Protein AF-A0A3L7YUB3-F1 (afdb_monomer)

Sequence (175 aa):
MSSGALTQRAIGSLLILPVAALALFPPVGTLAVTVLLIALAAREAARILTKVLGGASAFWITVILISPLFAAISPALGAILTITTLLLFVGTVIRRAVRASEKRLEPELRLLLGTMAAVIWLSPLTLLPLLASLDPLDRGAPARWIVWLLAIVWTADSAAYLVGRTIGRRKLAPV

Foldseek 3Di:
DDPVVVVVVVVVVVVVVVLLVLCQQPDVSVLVSLLVCQLVLLVVLQVVLCVVLVGEDSVLLSQLLNLLLCVVVPVVSSVVSNVVSVCVLVVVLVVQCVVDDPVRNSNSVSHVVSHVVSNVVSNVSSCSSVQQVVPPPDNGGGSVSSVVVVVCVVVVVVVCVVCCVPPNPDDPDDD

pLDDT: mean 88.09, std 9.71, range [54.41, 98.44]

Radius of gyration: 20.11 Å; Cα contacts (8 Å, |Δi|>4): 171; chains: 1; bounding box: 49×42×54 Å

Secondary structure (DSSP, 8-state):
--HHHHHHHHHHHHTHHHHHHHHTSTTHHHHHHHHHHHHHHHHHHHHHHHHHHS---HHHHHHHHHGGGGGGT-HHHHHHHHHHHHHHHHHHHHHHHHTS-GGGHHHHHHHHHHHHHHHHHHGGGGHHHHHHHT-TT-TTS--HHHHHHHHHHHHHHHHHHHHHHHH--S--S--

Mean predicted aligned error: 6.85 Å

Structure (mmCIF, N/CA/C/O backbone):
data_AF-A0A3L7YUB3-F1
#
_entry.id   AF-A0A3L7YUB3-F1
#
loop_
_atom_site.group_PDB
_atom_site.id
_atom_site.type_symbol
_atom_site.label_atom_id
_atom_site.label_alt_id
_atom_site.label_comp_id
_atom_site.label_asym_id
_atom_site.label_entity_id
_atom_site.label_seq_id
_atom_site.pdbx_PDB_ins_code
_atom_site.Cartn_x
_atom_site.Cartn_y
_atom_site.Cartn_z
_atom_site.occupancy
_atom_site.B_iso_or_equiv
_atom_site.auth_seq_id
_atom_site.auth_comp_id
_atom_site.auth_asym_id
_atom_site.auth_atom_id
_atom_site.pdbx_PDB_model_num
ATOM 1 N N . MET A 1 1 ? -27.180 -6.111 -19.579 1.00 57.34 1 MET A N 1
ATOM 2 C CA . MET A 1 1 ? -26.192 -5.041 -19.291 1.00 57.34 1 MET A CA 1
ATOM 3 C C . MET A 1 1 ? -26.305 -4.001 -20.393 1.00 57.34 1 MET A C 1
ATOM 5 O O . MET A 1 1 ? -26.342 -4.405 -21.545 1.00 57.34 1 MET A O 1
ATOM 9 N N . SER A 1 2 ? -26.420 -2.708 -20.076 1.00 71.62 2 SER A N 1
ATOM 10 C CA . SER A 1 2 ? -26.487 -1.656 -21.102 1.00 71.62 2 SER A CA 1
ATOM 11 C C . SER A 1 2 ? -25.134 -1.492 -21.810 1.00 71.62 2 SER A C 1
ATOM 13 O O . SER A 1 2 ? -24.081 -1.709 -21.203 1.00 71.62 2 SER A O 1
ATOM 15 N N . SER A 1 3 ? -25.148 -1.094 -23.084 1.00 74.38 3 SER A N 1
ATOM 16 C CA . SER A 1 3 ? -23.938 -0.816 -23.880 1.00 74.38 3 SER A CA 1
ATOM 17 C C . SER A 1 3 ? -23.001 0.196 -23.200 1.00 74.38 3 SER A C 1
ATOM 19 O O . SER A 1 3 ? -21.778 0.046 -23.242 1.00 74.38 3 SER A O 1
ATOM 21 N N . GLY A 1 4 ? -23.564 1.171 -22.479 1.00 80.38 4 GLY A N 1
ATOM 22 C CA . GLY A 1 4 ? -22.808 2.148 -21.689 1.00 80.38 4 GLY A CA 1
ATOM 23 C C . GLY A 1 4 ? -21.985 1.527 -20.552 1.00 80.38 4 GLY A C 1
ATOM 24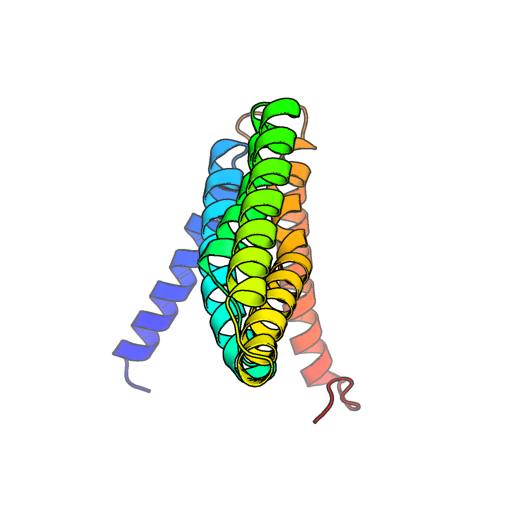 O O . GLY A 1 4 ? -20.831 1.901 -20.360 1.00 80.38 4 GLY A O 1
ATOM 25 N N . ALA A 1 5 ? -22.520 0.524 -19.847 1.00 81.50 5 ALA A N 1
ATOM 26 C CA . ALA A 1 5 ? -21.808 -0.138 -18.749 1.00 81.50 5 ALA A CA 1
ATOM 27 C C . ALA A 1 5 ? -20.637 -1.007 -19.242 1.00 81.50 5 ALA A C 1
ATOM 29 O O . ALA A 1 5 ? -19.603 -1.092 -18.579 1.00 81.50 5 ALA A O 1
ATOM 30 N N . LEU A 1 6 ? -20.778 -1.644 -20.411 1.00 83.25 6 LEU A N 1
ATOM 31 C CA . LEU A 1 6 ? -19.683 -2.379 -21.056 1.00 83.25 6 LEU A CA 1
ATOM 32 C C . LEU A 1 6 ? -18.564 -1.431 -21.493 1.00 83.25 6 LEU A C 1
ATOM 34 O O . LEU A 1 6 ? -17.397 -1.691 -21.214 1.00 83.25 6 LEU A O 1
ATOM 38 N N . THR A 1 7 ? -18.933 -0.303 -22.098 1.00 85.31 7 THR A N 1
ATOM 39 C CA . THR A 1 7 ? -17.981 0.715 -22.557 1.00 85.31 7 THR A CA 1
ATOM 40 C C . THR A 1 7 ? -17.178 1.293 -21.388 1.00 85.31 7 THR A C 1
ATOM 42 O O . THR A 1 7 ? -15.954 1.353 -21.454 1.00 85.31 7 THR A O 1
ATOM 45 N N . GLN A 1 8 ? -17.829 1.624 -20.268 1.00 86.19 8 GLN A N 1
ATOM 46 C CA . GLN A 1 8 ? -17.143 2.109 -19.062 1.00 86.19 8 GLN A CA 1
ATOM 47 C C . GLN A 1 8 ? -16.174 1.080 -18.465 1.00 86.19 8 GLN A C 1
ATOM 49 O O . GLN A 1 8 ? -15.077 1.444 -18.045 1.00 86.19 8 GLN A O 1
ATOM 54 N N . ARG A 1 9 ? -16.546 -0.207 -18.447 1.00 84.56 9 ARG A N 1
ATOM 55 C CA . ARG A 1 9 ? -15.659 -1.285 -17.976 1.00 84.56 9 ARG A CA 1
ATOM 56 C C . ARG A 1 9 ? -14.449 -1.462 -18.888 1.00 84.56 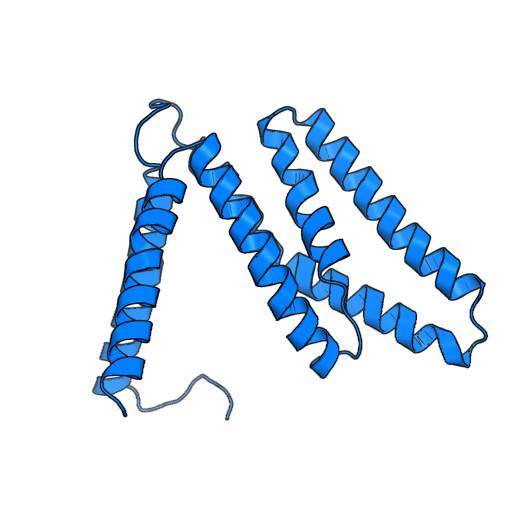9 ARG A C 1
ATOM 58 O O . ARG A 1 9 ? -13.338 -1.594 -18.385 1.00 84.56 9 ARG A O 1
ATOM 65 N N . ALA A 1 10 ? -14.657 -1.419 -20.204 1.00 86.81 10 ALA A N 1
ATOM 66 C CA . ALA A 1 10 ? -13.581 -1.515 -21.185 1.00 86.81 10 ALA A CA 1
ATOM 67 C C . ALA A 1 10 ? -12.598 -0.342 -21.048 1.00 86.81 10 ALA A C 1
ATOM 69 O O . ALA A 1 10 ? -11.396 -0.562 -20.914 1.00 86.81 10 ALA A O 1
ATOM 70 N N . ILE A 1 11 ? -13.103 0.893 -20.966 1.00 85.75 11 ILE A N 1
ATOM 71 C CA . ILE A 1 11 ? -12.275 2.086 -20.732 1.00 85.75 11 ILE A CA 1
ATOM 72 C C . ILE A 1 11 ? -11.501 1.953 -19.415 1.00 85.75 11 ILE A C 1
ATOM 74 O O . ILE A 1 11 ? -10.290 2.153 -19.393 1.00 85.75 11 ILE A O 1
ATOM 78 N N . GLY A 1 12 ? -12.171 1.545 -18.332 1.00 82.19 12 GLY A N 1
ATOM 79 C CA . GLY A 1 12 ? -11.525 1.316 -17.038 1.00 82.19 12 GLY A CA 1
ATOM 80 C C . GLY A 1 12 ? -10.397 0.283 -17.105 1.00 82.19 12 GLY A C 1
ATOM 81 O O . GLY A 1 12 ? -9.335 0.503 -16.530 1.00 82.19 12 GLY A O 1
ATOM 82 N N . SER A 1 13 ? -10.587 -0.808 -17.854 1.00 82.75 13 SER A N 1
ATOM 83 C CA . SER A 1 13 ? -9.543 -1.822 -18.050 1.00 82.75 13 SER A CA 1
ATOM 84 C C . SER A 1 13 ? -8.360 -1.313 -18.876 1.00 82.75 13 SER A C 1
ATOM 86 O O . SER A 1 13 ? -7.217 -1.645 -18.573 1.00 82.75 13 SER A O 1
ATOM 88 N N . LEU A 1 14 ? -8.604 -0.446 -19.863 1.00 86.25 14 LEU A N 1
ATOM 89 C CA . LEU A 1 14 ? -7.546 0.145 -20.683 1.00 86.25 14 LEU A CA 1
ATOM 90 C C . LEU A 1 14 ? -6.672 1.119 -19.887 1.00 86.25 14 LEU A C 1
ATOM 92 O O . LEU A 1 14 ? -5.473 1.194 -20.139 1.00 86.25 14 LEU A O 1
ATOM 96 N N . LEU A 1 15 ? -7.235 1.811 -18.890 1.00 83.62 15 LEU A N 1
ATOM 97 C CA . LEU A 1 15 ? -6.488 2.723 -18.013 1.00 83.62 15 LEU A CA 1
ATOM 98 C C . LEU A 1 15 ? -5.458 2.014 -17.119 1.00 83.62 15 LEU A C 1
ATOM 100 O O . LEU A 1 15 ? -4.551 2.667 -16.608 1.00 83.62 15 LEU A O 1
ATOM 104 N N . ILE A 1 16 ? -5.540 0.690 -16.964 1.00 84.38 16 ILE A N 1
ATOM 105 C CA . ILE A 1 16 ? -4.531 -0.087 -16.232 1.00 84.38 16 ILE A CA 1
ATOM 106 C C . ILE A 1 16 ? -3.199 -0.095 -16.994 1.00 84.38 16 ILE A C 1
ATOM 108 O O . ILE A 1 16 ? -2.143 -0.032 -16.370 1.00 84.38 16 ILE A O 1
ATOM 112 N N . LEU A 1 17 ? -3.232 -0.112 -18.330 1.00 82.94 17 LEU A N 1
ATOM 113 C CA . LEU A 1 17 ? -2.035 -0.176 -19.173 1.00 82.94 17 LEU A CA 1
ATOM 114 C C . LEU A 1 17 ? -1.083 1.019 -18.991 1.00 82.94 17 LEU A C 1
ATOM 116 O O . LEU A 1 17 ? 0.096 0.772 -18.748 1.00 82.94 17 LEU A O 1
ATOM 120 N N . PRO A 1 18 ? -1.523 2.294 -19.051 1.00 84.12 18 PRO A N 1
ATOM 121 C CA . PRO A 1 18 ? -0.622 3.422 -18.822 1.00 84.12 18 PRO A CA 1
ATOM 122 C C . PRO A 1 18 ? -0.099 3.476 -17.381 1.00 84.12 18 PRO A C 1
ATOM 124 O O . PRO A 1 18 ? 1.049 3.861 -17.174 1.00 84.12 18 PRO A O 1
ATOM 127 N N . VAL A 1 19 ? -0.889 3.054 -16.386 1.00 84.69 19 VAL A N 1
ATOM 128 C CA . VAL A 1 19 ? -0.430 2.975 -14.986 1.00 84.69 19 VAL A CA 1
ATOM 129 C C . VAL A 1 19 ? 0.644 1.900 -14.832 1.00 84.69 19 VAL A C 1
ATOM 131 O O . VAL A 1 19 ? 1.683 2.156 -14.226 1.00 84.69 19 VAL A O 1
ATOM 134 N N . ALA A 1 20 ? 0.427 0.721 -15.417 1.00 84.56 20 ALA A N 1
ATOM 135 C CA . ALA A 1 20 ? 1.412 -0.351 -15.439 1.00 84.56 20 ALA A CA 1
ATOM 136 C C . ALA A 1 20 ? 2.684 0.094 -16.168 1.00 84.56 20 ALA A C 1
ATOM 138 O O . ALA A 1 20 ? 3.768 -0.083 -15.628 1.00 84.56 20 ALA A O 1
ATOM 139 N N . ALA A 1 21 ? 2.557 0.743 -17.330 1.00 85.06 21 ALA A N 1
ATOM 140 C CA . ALA A 1 21 ? 3.688 1.278 -18.079 1.00 85.06 21 ALA A CA 1
ATOM 141 C C . ALA A 1 21 ? 4.492 2.282 -17.245 1.00 85.06 21 ALA A C 1
ATOM 143 O O . ALA A 1 21 ? 5.705 2.140 -17.148 1.00 85.06 21 ALA A O 1
ATOM 144 N N . LEU A 1 22 ? 3.834 3.240 -16.580 1.00 85.56 22 LEU A N 1
ATOM 145 C CA . LEU A 1 22 ? 4.504 4.211 -15.712 1.00 85.56 22 LEU A CA 1
ATOM 146 C C . LEU A 1 22 ? 5.258 3.528 -14.562 1.00 85.56 22 LEU A C 1
ATOM 148 O O . LEU A 1 22 ? 6.368 3.938 -14.229 1.00 85.56 22 LEU A O 1
ATOM 152 N N . ALA A 1 23 ? 4.697 2.457 -13.993 1.00 85.06 23 ALA A N 1
ATOM 153 C CA . ALA A 1 23 ? 5.334 1.697 -12.919 1.00 85.06 23 ALA A CA 1
ATOM 154 C C . ALA A 1 23 ? 6.674 1.075 -13.339 1.00 85.06 23 ALA A C 1
ATOM 156 O O . ALA A 1 23 ? 7.526 0.837 -12.482 1.00 85.06 23 ALA A O 1
ATOM 157 N N . LEU A 1 24 ? 6.867 0.832 -14.640 1.00 85.62 24 LEU A N 1
ATOM 158 C CA . LEU A 1 24 ? 8.087 0.244 -15.182 1.00 85.62 24 LEU A CA 1
ATOM 159 C C . LEU A 1 24 ? 9.249 1.231 -15.280 1.00 85.62 24 LEU A C 1
ATOM 161 O O . LEU A 1 24 ? 10.360 0.768 -15.481 1.00 85.62 24 LEU A O 1
ATOM 165 N N . PHE A 1 25 ? 9.042 2.544 -15.150 1.00 85.69 25 PHE A N 1
ATOM 166 C CA . PHE A 1 25 ? 10.111 3.535 -15.332 1.00 85.69 25 PHE A CA 1
ATOM 167 C C . PHE A 1 25 ? 10.643 4.052 -13.983 1.00 85.69 25 PHE A C 1
ATOM 169 O O . PHE A 1 25 ? 10.098 5.018 -13.430 1.00 85.69 25 PHE A O 1
ATOM 176 N N . PRO A 1 26 ? 11.702 3.442 -13.420 1.00 83.19 26 PRO A N 1
ATOM 177 C CA . PRO A 1 26 ? 12.294 3.897 -12.172 1.00 83.19 26 PRO A CA 1
ATOM 178 C C . PRO A 1 26 ? 13.133 5.178 -12.341 1.00 83.19 26 PRO A C 1
ATOM 180 O O . PRO A 1 26 ? 13.619 5.480 -13.430 1.00 83.19 26 PRO A O 1
ATOM 183 N N . PRO A 1 27 ? 13.370 5.923 -11.245 1.00 82.56 27 PRO A N 1
ATOM 184 C CA . PRO A 1 27 ? 12.711 5.772 -9.945 1.00 82.56 27 PRO A CA 1
ATOM 185 C C . PRO A 1 27 ? 11.346 6.480 -9.906 1.00 82.56 27 PRO A C 1
ATOM 187 O O . PRO A 1 27 ? 10.472 6.097 -9.134 1.00 82.56 27 PRO A O 1
ATOM 190 N N . VAL A 1 28 ? 11.150 7.505 -10.742 1.00 85.56 28 VAL A N 1
ATOM 191 C CA . VAL A 1 28 ? 10.031 8.454 -10.631 1.00 85.56 28 VAL A CA 1
ATOM 192 C C . VAL A 1 28 ? 8.687 7.796 -10.931 1.00 85.56 28 VAL A C 1
ATOM 194 O O . VAL A 1 28 ? 7.751 7.948 -10.147 1.00 85.56 28 VAL A O 1
ATOM 197 N N . GLY A 1 29 ? 8.588 7.045 -12.030 1.00 87.69 29 GLY A N 1
ATOM 198 C CA . GLY A 1 29 ? 7.349 6.382 -12.427 1.00 87.69 29 GLY A CA 1
ATOM 199 C C . GLY A 1 29 ? 6.928 5.314 -11.419 1.00 87.69 29 GLY A C 1
ATOM 200 O O . GLY A 1 29 ? 5.793 5.323 -10.939 1.00 87.69 29 GLY A O 1
ATOM 201 N N . THR A 1 30 ? 7.868 4.464 -10.996 1.00 89.31 30 THR A N 1
ATOM 202 C CA . THR A 1 30 ? 7.610 3.445 -9.970 1.00 89.31 30 THR A CA 1
ATOM 203 C C . THR A 1 30 ? 7.199 4.057 -8.630 1.00 89.31 30 THR A C 1
ATOM 205 O O . THR A 1 30 ? 6.238 3.587 -8.021 1.00 89.31 30 THR A O 1
ATOM 208 N N . LEU A 1 31 ? 7.873 5.116 -8.165 1.00 90.94 31 LEU A N 1
ATOM 209 C CA . LEU A 1 31 ? 7.515 5.799 -6.917 1.00 90.94 31 LEU A CA 1
ATOM 210 C C . LEU A 1 31 ? 6.125 6.434 -6.999 1.00 90.94 31 LEU A C 1
ATOM 212 O O . LEU A 1 31 ? 5.316 6.237 -6.093 1.00 90.94 31 LEU A O 1
ATOM 216 N N . ALA A 1 32 ? 5.822 7.144 -8.089 1.00 91.94 32 ALA A N 1
ATOM 217 C CA . ALA A 1 32 ? 4.524 7.784 -8.287 1.00 91.94 32 ALA A CA 1
ATOM 218 C C . ALA A 1 32 ? 3.380 6.759 -8.275 1.00 91.94 32 ALA A C 1
ATOM 220 O O . ALA A 1 32 ? 2.383 6.946 -7.573 1.00 91.94 32 ALA A O 1
ATOM 221 N N . VAL A 1 33 ? 3.545 5.640 -8.990 1.00 92.75 33 VAL A N 1
ATOM 222 C CA . VAL A 1 33 ? 2.552 4.559 -8.995 1.00 92.75 33 VAL A CA 1
ATOM 223 C C . VAL A 1 33 ? 2.452 3.894 -7.625 1.00 92.75 33 VAL A C 1
ATOM 225 O O . VAL A 1 33 ? 1.344 3.648 -7.159 1.00 92.75 33 VAL A O 1
ATOM 228 N N . THR A 1 34 ? 3.570 3.659 -6.935 1.00 94.12 34 THR A N 1
ATOM 229 C CA . THR A 1 34 ? 3.563 3.063 -5.589 1.00 94.12 34 THR A CA 1
ATOM 230 C C . THR A 1 34 ? 2.787 3.934 -4.600 1.00 94.12 34 THR A C 1
ATOM 232 O O . THR A 1 34 ? 1.925 3.429 -3.884 1.00 94.12 34 THR A O 1
ATOM 235 N N . VAL A 1 35 ? 3.022 5.250 -4.599 1.00 95.88 35 VAL A N 1
ATOM 236 C CA . VAL A 1 35 ? 2.285 6.212 -3.763 1.00 95.88 35 VAL A CA 1
ATOM 237 C C . VAL A 1 35 ? 0.790 6.195 -4.085 1.00 95.88 35 VAL A C 1
ATOM 239 O O . VAL A 1 35 ? -0.035 6.144 -3.171 1.00 95.88 35 VAL A O 1
ATOM 242 N N . LEU A 1 36 ? 0.431 6.189 -5.372 1.00 95.38 36 LEU A N 1
ATOM 243 C CA . LEU A 1 36 ? -0.963 6.116 -5.807 1.00 95.38 36 LEU A CA 1
ATOM 244 C C . LEU A 1 36 ? -1.636 4.816 -5.340 1.00 95.38 36 LEU A C 1
ATOM 246 O O . LEU A 1 36 ? -2.734 4.860 -4.782 1.00 95.38 36 LEU A O 1
ATOM 250 N N . LEU A 1 37 ? -0.977 3.669 -5.528 1.00 95.31 37 LEU A N 1
ATOM 251 C CA . LEU A 1 37 ? -1.479 2.365 -5.095 1.00 95.31 37 LEU A CA 1
ATOM 252 C C . LEU A 1 37 ? -1.653 2.312 -3.578 1.00 95.31 37 LEU A C 1
ATOM 254 O O . LEU A 1 37 ? -2.697 1.861 -3.119 1.00 95.31 37 LEU A O 1
ATOM 258 N N . ILE A 1 38 ? -0.688 2.822 -2.808 1.00 97.69 38 ILE A N 1
ATOM 259 C CA . ILE A 1 38 ? -0.788 2.906 -1.347 1.00 97.69 38 ILE A CA 1
ATOM 260 C C . ILE A 1 38 ? -1.995 3.753 -0.943 1.00 97.69 38 ILE A C 1
ATOM 262 O O . ILE A 1 38 ? -2.787 3.305 -0.121 1.00 97.69 38 ILE A O 1
ATOM 266 N N . ALA A 1 39 ? -2.183 4.937 -1.528 1.00 97.50 39 ALA A N 1
ATOM 267 C CA . ALA A 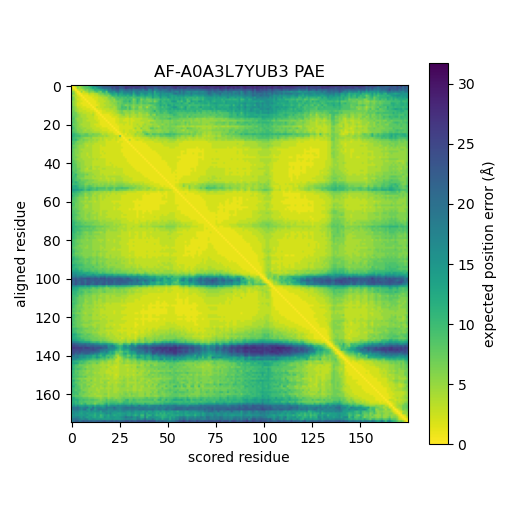1 39 ? -3.297 5.815 -1.172 1.00 97.50 39 ALA A CA 1
ATOM 268 C C . ALA A 1 39 ? -4.667 5.179 -1.481 1.00 97.50 39 ALA A C 1
ATOM 270 O O . ALA A 1 39 ? -5.592 5.234 -0.663 1.00 97.50 39 ALA A O 1
ATOM 271 N N . LEU A 1 40 ? -4.802 4.537 -2.647 1.00 97.31 40 LEU A N 1
ATOM 272 C CA . LEU A 1 40 ? -6.034 3.848 -3.041 1.00 97.31 40 LEU A CA 1
ATOM 273 C C . LEU A 1 40 ? -6.289 2.603 -2.178 1.00 97.31 40 LEU A C 1
ATOM 275 O O . LEU A 1 40 ? -7.397 2.430 -1.665 1.00 97.31 40 LEU A O 1
ATOM 279 N N . ALA A 1 41 ? -5.266 1.773 -1.965 1.00 97.69 41 ALA A N 1
ATOM 280 C CA . ALA A 1 41 ? -5.360 0.563 -1.156 1.00 97.69 41 ALA A CA 1
ATOM 281 C C . ALA A 1 41 ? -5.633 0.888 0.317 1.00 97.69 41 ALA A C 1
ATOM 283 O O . ALA A 1 41 ? -6.480 0.248 0.931 1.00 97.69 41 ALA A O 1
ATOM 284 N N . ALA A 1 42 ? -5.002 1.926 0.871 1.00 98.25 42 ALA A N 1
ATOM 285 C CA . ALA A 1 42 ? -5.244 2.394 2.231 1.00 98.25 42 ALA A CA 1
ATOM 286 C C . ALA A 1 42 ? -6.698 2.832 2.435 1.00 98.25 42 ALA A C 1
ATOM 288 O O . ALA A 1 42 ? -7.294 2.535 3.472 1.00 98.25 42 ALA A O 1
ATOM 289 N N . ARG A 1 43 ? -7.296 3.505 1.442 1.00 98.00 43 ARG A N 1
ATOM 290 C CA . ARG A 1 43 ? -8.705 3.912 1.495 1.00 98.00 43 ARG A CA 1
ATOM 291 C C . ARG A 1 43 ? -9.640 2.708 1.566 1.00 98.00 43 ARG A C 1
ATOM 293 O O . ARG A 1 43 ? -10.550 2.699 2.395 1.00 98.00 43 ARG A O 1
ATOM 300 N N . GLU A 1 44 ? -9.436 1.708 0.713 1.00 98.00 44 GLU A N 1
ATOM 301 C CA . GLU A 1 44 ? -10.291 0.516 0.710 1.00 98.00 44 GLU A CA 1
ATOM 302 C C . GLU A 1 44 ? -10.019 -0.389 1.922 1.00 98.00 44 GLU A C 1
ATOM 304 O O . GLU A 1 44 ? -10.965 -0.834 2.572 1.00 98.00 44 GLU A O 1
ATOM 309 N N . ALA A 1 45 ? -8.757 -0.577 2.315 1.00 97.31 45 ALA A N 1
ATOM 310 C CA . ALA A 1 45 ? -8.387 -1.332 3.510 1.00 97.31 45 ALA A CA 1
ATOM 311 C C . ALA A 1 45 ? -8.987 -0.711 4.777 1.00 97.31 45 ALA A C 1
ATOM 313 O O . ALA A 1 45 ? -9.562 -1.427 5.594 1.00 97.31 45 ALA A O 1
ATOM 314 N N . ALA A 1 46 ? -8.950 0.619 4.917 1.00 97.31 46 ALA A N 1
ATOM 315 C CA . ALA A 1 46 ? -9.577 1.295 6.047 1.00 97.31 46 ALA A CA 1
ATOM 316 C C . ALA A 1 46 ? -11.092 1.058 6.093 1.00 97.31 46 ALA A C 1
ATOM 318 O O . ALA A 1 46 ? -11.642 0.827 7.168 1.00 97.31 46 ALA A O 1
ATOM 319 N N . ARG A 1 47 ? -11.780 1.066 4.943 1.00 97.50 47 ARG A N 1
ATOM 320 C CA . ARG A 1 47 ? -13.220 0.763 4.872 1.00 97.50 47 ARG A CA 1
ATOM 321 C C . ARG A 1 47 ? -13.520 -0.676 5.277 1.00 97.50 47 ARG A C 1
ATOM 323 O O . ARG A 1 47 ? -14.464 -0.900 6.030 1.00 97.50 47 ARG A O 1
ATOM 330 N N . ILE A 1 48 ? -12.735 -1.637 4.791 1.00 96.56 48 ILE A N 1
ATOM 331 C CA . ILE A 1 48 ? -12.897 -3.060 5.115 1.00 96.56 48 ILE A CA 1
ATOM 332 C C . ILE A 1 48 ? -12.640 -3.289 6.606 1.00 96.56 48 ILE A C 1
ATOM 334 O O . ILE A 1 48 ? -13.496 -3.822 7.306 1.00 96.56 48 ILE A O 1
ATOM 338 N N . LEU A 1 49 ? -11.503 -2.827 7.123 1.00 96.12 49 LEU A N 1
ATOM 339 C CA . LEU A 1 49 ? -11.131 -3.047 8.519 1.00 96.12 49 LEU A CA 1
ATOM 340 C C . LEU A 1 49 ? -11.984 -2.242 9.495 1.00 96.12 49 LEU A C 1
ATOM 342 O O . LEU A 1 49 ? -12.218 -2.704 10.603 1.00 96.12 49 LEU A O 1
ATOM 346 N N . THR A 1 50 ? -12.538 -1.097 9.096 1.00 95.56 50 THR A N 1
ATOM 347 C CA . THR A 1 50 ? -13.551 -0.421 9.921 1.00 95.56 50 THR A CA 1
ATOM 348 C C . THR A 1 50 ? -14.811 -1.276 10.058 1.00 95.56 50 THR A C 1
ATOM 350 O O . THR A 1 50 ? -15.380 -1.332 11.141 1.00 95.56 50 THR A O 1
ATOM 353 N N . LYS A 1 51 ? -15.226 -1.994 9.005 1.00 94.94 51 LYS A N 1
ATOM 354 C CA . LYS A 1 51 ? -16.370 -2.918 9.080 1.00 94.94 51 LYS A CA 1
ATOM 355 C C . LYS A 1 51 ? -16.072 -4.171 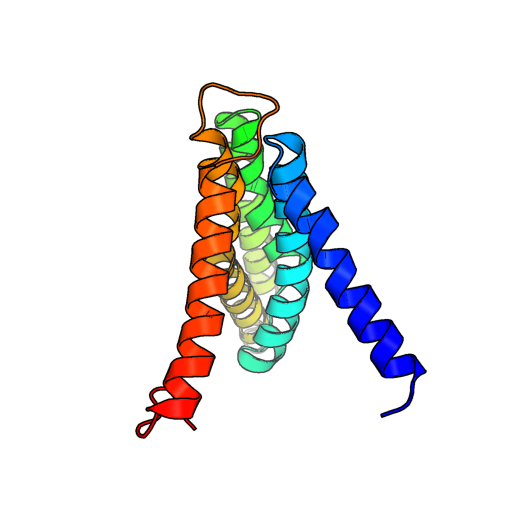9.908 1.00 94.94 51 LYS A C 1
ATOM 357 O O . LYS A 1 51 ? -16.960 -4.643 10.603 1.00 94.94 51 LYS A O 1
ATOM 362 N N . VAL A 1 52 ? -14.853 -4.707 9.820 1.00 92.81 52 VAL A N 1
ATOM 363 C CA . VAL A 1 52 ? -14.471 -5.971 10.480 1.00 92.81 52 VAL A CA 1
ATOM 364 C C . VAL A 1 52 ? -14.013 -5.761 11.925 1.00 92.81 52 VAL A C 1
ATOM 366 O O . VAL A 1 52 ? -14.442 -6.478 12.820 1.00 92.81 52 VAL A O 1
ATOM 369 N N . LEU A 1 53 ? -13.141 -4.779 12.159 1.00 90.75 53 LEU A N 1
ATOM 370 C CA . LEU A 1 53 ? -12.480 -4.522 13.444 1.00 90.75 53 LEU A CA 1
ATOM 371 C C . LEU A 1 53 ? -13.043 -3.299 14.175 1.00 90.75 53 LEU A C 1
ATOM 373 O O . LEU A 1 53 ? -12.672 -3.038 15.314 1.00 90.75 53 LEU A O 1
ATOM 377 N N . GLY A 1 54 ? -13.930 -2.527 13.544 1.00 90.81 54 GLY A N 1
ATOM 378 C CA . GLY A 1 54 ? -14.567 -1.364 14.163 1.00 90.81 54 GLY A CA 1
ATOM 379 C C . GLY A 1 54 ? -13.739 -0.075 14.136 1.00 90.81 54 GLY A C 1
ATOM 380 O O . GLY A 1 54 ? -14.172 0.909 14.730 1.00 90.81 54 GLY A O 1
ATOM 381 N N . GLY A 1 55 ? -12.585 -0.040 13.456 1.00 92.94 55 GLY A N 1
ATOM 382 C CA . GLY A 1 55 ? -11.855 1.208 13.211 1.00 92.94 55 GLY A CA 1
ATOM 383 C C . GLY A 1 55 ? -10.535 1.045 12.453 1.00 92.94 55 GLY A C 1
ATOM 384 O O . GLY A 1 55 ? -9.734 0.180 12.774 1.00 92.94 55 GLY A O 1
ATOM 385 N N . ALA A 1 56 ? -10.285 1.901 11.461 1.00 96.38 56 ALA A N 1
ATOM 386 C CA . ALA A 1 56 ? -8.991 2.046 10.789 1.00 96.38 56 ALA A CA 1
ATOM 387 C C . ALA A 1 56 ? -8.889 3.432 10.127 1.00 96.38 56 ALA A C 1
ATOM 389 O O . ALA A 1 56 ? -9.889 3.969 9.649 1.00 96.38 56 ALA A O 1
ATOM 390 N N . SER A 1 57 ? -7.689 4.018 10.067 1.00 97.44 57 SER A N 1
ATOM 391 C CA . SER A 1 57 ? -7.477 5.340 9.458 1.00 97.44 57 SER A CA 1
ATOM 392 C C . SER A 1 57 ? -6.725 5.246 8.134 1.00 97.44 57 SER A C 1
ATOM 394 O O . SER A 1 57 ? -5.522 4.996 8.118 1.00 97.44 57 SER A O 1
ATOM 396 N N . ALA A 1 58 ? -7.412 5.536 7.023 1.00 97.75 58 ALA A N 1
ATOM 397 C CA . ALA A 1 58 ? -6.795 5.602 5.693 1.00 97.75 58 ALA A CA 1
ATOM 398 C C . ALA A 1 58 ? -5.625 6.597 5.645 1.00 97.75 58 ALA A C 1
ATOM 400 O O . ALA A 1 58 ? -4.605 6.320 5.018 1.00 97.75 58 ALA A O 1
ATOM 401 N N . PHE A 1 59 ? -5.754 7.731 6.343 1.00 97.88 59 PHE A N 1
ATOM 402 C CA . PHE A 1 59 ? -4.698 8.736 6.441 1.00 97.88 59 PHE A CA 1
ATOM 403 C C . PHE A 1 59 ? -3.438 8.162 7.096 1.00 97.88 59 PHE A C 1
ATOM 405 O O . PHE A 1 59 ? -2.363 8.223 6.506 1.00 97.88 59 PHE A O 1
ATOM 412 N N . TRP A 1 60 ? -3.573 7.552 8.279 1.00 98.06 60 TRP A N 1
ATOM 413 C CA . TRP A 1 60 ? -2.421 6.999 8.994 1.00 98.06 60 TRP A CA 1
ATOM 414 C C . TRP A 1 60 ? -1.790 5.834 8.240 1.00 98.06 60 TRP A C 1
ATOM 416 O O . TRP A 1 60 ? -0.572 5.800 8.123 1.00 98.06 60 TRP A O 1
ATOM 426 N N . ILE A 1 61 ? -2.597 4.942 7.652 1.00 98.44 61 ILE A N 1
ATOM 427 C CA . ILE A 1 61 ? -2.089 3.862 6.792 1.00 98.44 61 ILE A CA 1
ATOM 428 C C . ILE A 1 61 ? -1.247 4.448 5.650 1.00 98.44 61 ILE A C 1
ATOM 430 O O . ILE A 1 61 ? -0.127 4.003 5.417 1.00 98.44 61 ILE A O 1
ATOM 434 N N . THR A 1 62 ? -1.765 5.476 4.972 1.00 98.44 62 THR A N 1
ATOM 435 C CA . THR A 1 62 ? -1.093 6.111 3.831 1.00 98.44 62 THR A CA 1
ATOM 436 C C . THR A 1 62 ? 0.240 6.732 4.239 1.00 98.44 62 THR A C 1
ATOM 438 O O . THR A 1 62 ? 1.265 6.426 3.637 1.00 98.44 62 THR A O 1
ATOM 441 N N . VAL A 1 63 ? 0.255 7.586 5.268 1.00 97.94 63 VAL A N 1
ATOM 442 C CA . VAL A 1 63 ? 1.475 8.314 5.656 1.00 97.94 63 VAL A CA 1
ATOM 443 C C . VAL A 1 63 ? 2.536 7.363 6.219 1.00 97.94 63 VAL A C 1
ATOM 445 O O . VAL A 1 63 ? 3.708 7.521 5.887 1.00 97.94 63 VAL A O 1
ATOM 448 N N . ILE A 1 64 ? 2.140 6.336 6.984 1.00 98.31 64 ILE A N 1
ATOM 449 C CA . ILE A 1 64 ? 3.068 5.319 7.511 1.00 98.31 64 ILE A CA 1
ATOM 450 C C . ILE A 1 64 ? 3.709 4.499 6.383 1.00 98.31 64 ILE A C 1
ATOM 452 O O . ILE A 1 64 ? 4.886 4.164 6.465 1.00 98.31 64 ILE A O 1
ATOM 456 N N . LEU A 1 65 ? 2.964 4.174 5.323 1.00 98.00 65 LEU A N 1
ATOM 457 C CA . LEU A 1 65 ? 3.495 3.399 4.195 1.00 98.00 65 LEU A CA 1
ATOM 458 C C . LEU A 1 65 ? 4.307 4.244 3.209 1.00 98.00 65 LEU A C 1
ATOM 460 O O . LEU A 1 65 ? 5.216 3.723 2.567 1.00 98.00 65 LEU A O 1
ATOM 464 N N . ILE A 1 66 ? 4.011 5.539 3.088 1.0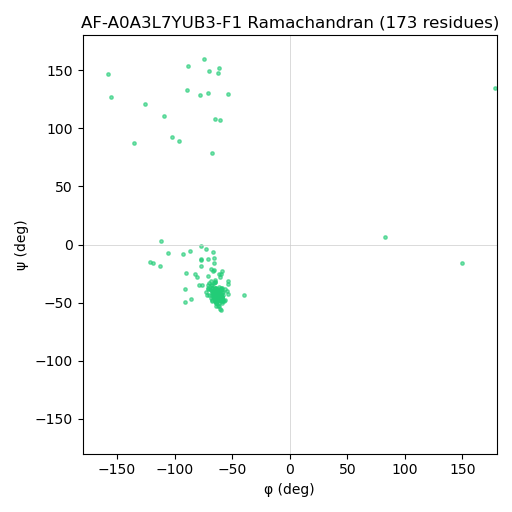0 97.06 66 ILE A N 1
ATOM 465 C CA . ILE A 1 66 ? 4.770 6.454 2.227 1.00 97.06 66 ILE A CA 1
ATOM 466 C C . ILE A 1 66 ? 6.081 6.892 2.890 1.00 97.06 66 ILE A C 1
ATOM 468 O O . ILE A 1 66 ? 7.079 7.063 2.194 1.00 97.06 66 ILE A O 1
ATOM 472 N N . SER A 1 67 ? 6.119 7.061 4.216 1.00 96.75 67 SER A N 1
ATOM 473 C CA . SER A 1 67 ? 7.315 7.544 4.914 1.00 96.75 67 SER A CA 1
ATOM 474 C C . SER A 1 67 ? 8.605 6.751 4.627 1.00 96.75 67 SER A C 1
ATOM 476 O O . SER A 1 67 ? 9.621 7.404 4.377 1.00 96.75 67 SER A O 1
ATOM 478 N N . PRO A 1 68 ? 8.626 5.398 4.570 1.00 95.31 68 PRO A N 1
ATOM 479 C CA . PRO A 1 68 ? 9.848 4.669 4.233 1.00 95.31 68 PRO A CA 1
ATOM 480 C C . PRO A 1 68 ? 10.287 4.863 2.776 1.00 95.31 68 PRO A C 1
ATOM 482 O O . PRO A 1 68 ? 11.467 4.696 2.481 1.00 95.31 68 PRO A O 1
ATOM 485 N N . LEU A 1 69 ? 9.395 5.269 1.862 1.00 94.12 69 LEU A N 1
ATOM 486 C CA . LEU A 1 69 ? 9.745 5.474 0.450 1.00 94.12 69 LEU A CA 1
ATOM 487 C C . LEU A 1 69 ? 10.738 6.628 0.254 1.00 94.12 69 LEU A C 1
ATOM 489 O O . LEU A 1 69 ? 11.487 6.641 -0.722 1.00 94.12 69 LEU A O 1
ATOM 493 N N . PHE A 1 70 ? 10.815 7.560 1.208 1.00 92.38 70 PHE A N 1
ATOM 494 C CA . PHE A 1 70 ? 11.820 8.625 1.208 1.00 92.38 70 PHE A CA 1
ATOM 495 C C . PHE A 1 70 ? 13.256 8.106 1.390 1.00 92.38 70 PHE A C 1
ATOM 497 O O . PHE A 1 70 ? 14.201 8.845 1.112 1.00 92.38 70 PHE A O 1
ATOM 504 N N . ALA A 1 71 ? 13.441 6.833 1.765 1.00 90.12 71 ALA A N 1
ATOM 505 C CA . ALA A 1 71 ? 14.747 6.174 1.748 1.00 90.12 71 ALA A CA 1
ATOM 506 C C . ALA A 1 71 ? 15.374 6.138 0.342 1.00 90.12 71 ALA A C 1
ATOM 508 O O . ALA A 1 71 ? 16.597 6.127 0.230 1.00 90.12 71 ALA A O 1
ATOM 509 N N . ALA A 1 72 ? 14.556 6.195 -0.718 1.00 84.81 72 ALA A N 1
ATOM 510 C CA . ALA A 1 72 ? 15.025 6.303 -2.100 1.00 84.81 72 ALA A CA 1
ATOM 511 C C . ALA A 1 72 ? 15.725 7.644 -2.402 1.00 84.81 72 ALA A C 1
ATOM 513 O O . ALA A 1 72 ? 16.506 7.727 -3.346 1.00 84.81 72 ALA A O 1
ATOM 514 N N . ILE A 1 73 ? 15.446 8.689 -1.614 1.00 86.94 73 ILE A N 1
ATOM 515 C CA . ILE A 1 73 ? 16.135 9.986 -1.685 1.00 86.94 73 ILE A CA 1
ATOM 516 C C . ILE A 1 73 ? 17.329 9.980 -0.729 1.00 86.94 73 ILE A C 1
ATOM 518 O O . ILE A 1 73 ? 18.439 10.348 -1.102 1.00 86.94 73 ILE A O 1
ATOM 522 N N . SER A 1 74 ? 17.094 9.576 0.520 1.00 90.38 74 SER A N 1
ATOM 523 C CA . SER A 1 74 ? 18.124 9.451 1.547 1.00 90.38 74 SER A CA 1
ATOM 524 C C . SER A 1 74 ? 17.683 8.436 2.604 1.00 90.38 74 SER A C 1
ATOM 526 O O . SER A 1 74 ? 16.614 8.621 3.197 1.00 90.38 74 SER A O 1
ATOM 528 N N . PRO A 1 75 ? 18.496 7.408 2.917 1.00 92.00 75 PRO A N 1
ATOM 529 C CA . PRO A 1 75 ? 18.173 6.436 3.961 1.00 92.00 75 PRO A CA 1
ATOM 530 C C . PRO A 1 75 ? 17.870 7.090 5.314 1.00 92.00 75 PRO A C 1
ATOM 532 O O . PRO A 1 75 ? 16.916 6.707 5.991 1.00 92.00 75 PRO A O 1
ATOM 535 N N . ALA A 1 76 ? 18.632 8.128 5.678 1.00 95.56 76 ALA A N 1
ATOM 536 C CA . ALA A 1 76 ? 18.414 8.880 6.910 1.00 95.56 76 ALA A CA 1
ATOM 537 C C . ALA A 1 76 ? 17.058 9.601 6.902 1.00 95.56 76 ALA A C 1
ATOM 539 O O . ALA A 1 76 ? 16.334 9.555 7.894 1.00 95.56 76 ALA A O 1
ATOM 540 N N . LEU A 1 77 ? 16.676 10.213 5.774 1.00 95.12 77 LEU A N 1
ATOM 541 C CA . LEU A 1 77 ? 15.381 10.883 5.636 1.00 95.12 77 LEU A CA 1
ATOM 542 C C . LEU A 1 77 ? 14.218 9.892 5.768 1.00 95.12 77 LEU A C 1
ATOM 544 O O . LEU A 1 77 ? 13.281 10.151 6.522 1.00 95.12 77 LEU A O 1
ATOM 548 N N . GLY A 1 78 ? 14.295 8.745 5.086 1.00 94.44 78 GLY A N 1
ATOM 549 C CA . GLY A 1 78 ? 13.289 7.685 5.195 1.00 94.44 78 GLY A CA 1
ATOM 550 C C . GLY A 1 78 ? 13.127 7.174 6.629 1.00 94.44 78 GLY A C 1
ATOM 551 O O . GLY A 1 78 ? 12.001 7.037 7.114 1.00 94.44 78 GLY A O 1
ATOM 552 N N . ALA A 1 79 ? 14.240 6.961 7.338 1.00 95.56 79 ALA A N 1
ATOM 553 C CA . ALA A 1 79 ? 14.226 6.545 8.738 1.00 95.56 79 ALA A CA 1
ATOM 554 C C . ALA A 1 79 ? 13.594 7.610 9.649 1.00 95.56 79 ALA A C 1
ATOM 556 O O . ALA A 1 79 ? 12.670 7.299 10.402 1.00 95.56 79 ALA A O 1
ATOM 557 N N . ILE A 1 80 ? 14.030 8.871 9.542 1.00 98.19 80 ILE A N 1
ATOM 558 C CA . ILE A 1 80 ? 13.517 9.984 10.355 1.00 98.19 80 ILE A CA 1
ATOM 559 C C . ILE A 1 80 ? 12.012 10.159 10.147 1.00 98.19 80 ILE A C 1
ATOM 561 O O . ILE A 1 80 ? 11.267 10.234 11.126 1.00 98.19 80 ILE A O 1
ATOM 565 N N . LEU A 1 81 ? 11.543 10.193 8.896 1.00 97.75 81 LEU A N 1
ATOM 566 C CA . LEU A 1 81 ? 10.121 10.365 8.594 1.00 97.75 81 LEU A CA 1
ATOM 567 C C . LEU A 1 81 ? 9.287 9.188 9.095 1.00 97.75 81 LEU A C 1
ATOM 569 O 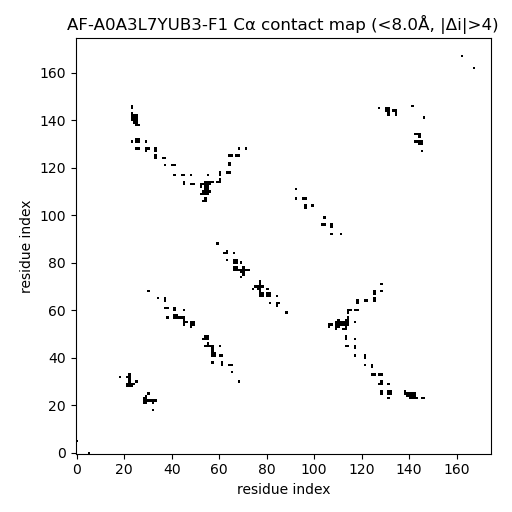O . LEU A 1 81 ? 8.203 9.402 9.634 1.00 97.75 81 LEU A O 1
ATOM 573 N N . THR A 1 82 ? 9.790 7.960 8.966 1.00 96.56 82 THR A N 1
ATOM 574 C CA . THR A 1 82 ? 9.075 6.763 9.429 1.00 96.56 82 THR A CA 1
ATOM 575 C C . THR A 1 82 ? 8.964 6.732 10.945 1.00 96.56 82 THR A C 1
ATOM 577 O O . THR A 1 82 ? 7.862 6.591 11.472 1.00 96.56 82 THR A O 1
ATOM 580 N N . ILE A 1 83 ? 10.072 6.954 11.657 1.00 97.88 83 ILE A N 1
ATOM 581 C CA . ILE A 1 83 ? 10.080 7.018 13.124 1.00 97.88 83 ILE A CA 1
ATOM 582 C C . ILE A 1 83 ? 9.157 8.142 13.602 1.00 97.88 83 ILE A C 1
ATOM 584 O O . ILE A 1 83 ? 8.294 7.910 14.444 1.00 97.88 83 ILE A O 1
ATOM 588 N N . THR A 1 84 ? 9.275 9.339 13.023 1.00 98.31 84 THR A N 1
ATOM 589 C CA . THR A 1 84 ? 8.440 10.492 13.395 1.00 98.31 84 THR A CA 1
ATOM 590 C C . THR A 1 84 ? 6.960 10.208 13.152 1.00 98.31 84 THR A C 1
ATOM 592 O O . THR A 1 84 ? 6.135 10.473 14.022 1.00 98.31 84 THR A O 1
ATOM 595 N N . THR A 1 85 ? 6.605 9.622 12.007 1.00 98.06 85 THR A N 1
ATOM 596 C CA . THR A 1 85 ? 5.212 9.286 11.679 1.00 98.06 85 THR A CA 1
ATOM 597 C C . THR A 1 85 ? 4.641 8.258 12.652 1.00 98.06 85 THR A C 1
ATOM 599 O O . THR A 1 85 ? 3.522 8.436 13.135 1.00 98.06 85 THR A O 1
ATOM 602 N N . LEU A 1 86 ? 5.405 7.214 12.985 1.00 96.88 86 LEU A N 1
ATOM 603 C CA . LEU A 1 86 ? 4.991 6.205 13.962 1.00 96.88 86 LEU A CA 1
ATOM 604 C C . LEU A 1 86 ? 4.813 6.813 15.357 1.00 96.88 86 LEU A C 1
ATOM 606 O O . LEU A 1 86 ? 3.799 6.555 16.004 1.00 96.88 86 LEU A O 1
ATOM 610 N N . LEU A 1 87 ? 5.744 7.665 15.798 1.00 97.56 87 LEU A N 1
ATOM 611 C CA . LEU A 1 87 ? 5.645 8.366 17.080 1.00 97.56 87 LEU A CA 1
ATOM 612 C C . LEU A 1 87 ? 4.433 9.300 17.130 1.00 97.56 87 LEU A C 1
ATOM 614 O O . LEU A 1 87 ? 3.722 9.318 18.132 1.00 97.56 87 LEU A O 1
ATOM 618 N N . LEU A 1 88 ? 4.157 10.043 16.055 1.00 97.94 88 LEU A N 1
ATOM 619 C CA . LEU A 1 88 ? 2.970 10.893 15.962 1.00 97.94 88 LEU A CA 1
ATOM 620 C C . LEU A 1 88 ? 1.691 10.058 16.000 1.00 97.94 88 LEU A C 1
ATOM 622 O O . LEU A 1 88 ? 0.775 10.383 16.753 1.00 97.94 88 LEU A O 1
ATOM 626 N N . PHE A 1 89 ? 1.630 8.963 15.245 1.00 96.44 89 PHE A N 1
ATOM 627 C CA . PHE A 1 89 ? 0.475 8.075 15.245 1.00 96.44 89 PHE A CA 1
ATOM 628 C C . PHE A 1 89 ? 0.213 7.498 16.642 1.00 96.44 89 PHE A C 1
ATOM 630 O O . PHE A 1 89 ? -0.856 7.729 17.213 1.00 96.44 89 PHE A O 1
ATOM 637 N N . VAL A 1 90 ? 1.206 6.829 17.233 1.00 93.38 90 VAL A N 1
ATOM 638 C CA . VAL A 1 90 ? 1.103 6.237 18.575 1.00 93.38 90 VAL A CA 1
ATOM 639 C C . VAL A 1 90 ? 0.800 7.312 19.618 1.00 93.38 90 VAL A C 1
ATOM 641 O O . VAL A 1 90 ? -0.102 7.139 20.435 1.00 93.38 90 VAL A O 1
ATOM 644 N N . GLY A 1 91 ? 1.468 8.463 19.549 1.00 93.88 91 GLY A N 1
ATOM 645 C CA . GLY A 1 91 ? 1.223 9.600 20.431 1.00 93.88 91 GLY A CA 1
ATOM 646 C C . GLY A 1 91 ? -0.211 10.125 20.340 1.00 93.88 91 GLY A C 1
ATOM 647 O O . GLY A 1 91 ? -0.809 10.447 21.368 1.00 93.88 91 GLY A O 1
ATOM 648 N N . THR A 1 92 ? -0.811 10.166 19.144 1.00 93.12 92 THR A N 1
ATOM 649 C CA . THR A 1 92 ? -2.223 10.556 18.999 1.00 93.12 92 THR A CA 1
ATOM 650 C C . THR A 1 92 ? -3.181 9.538 19.603 1.00 93.12 92 THR A C 1
ATOM 652 O O . THR A 1 92 ? -4.131 9.954 20.268 1.00 93.12 92 THR A O 1
ATOM 655 N N . VAL A 1 93 ? -2.918 8.238 19.441 1.00 91.12 93 VAL A N 1
ATOM 656 C CA . VAL A 1 93 ? -3.722 7.167 20.051 1.00 91.12 93 VAL A CA 1
ATOM 657 C C . VAL A 1 93 ? -3.609 7.218 21.576 1.00 91.12 93 VAL A C 1
ATOM 659 O O . VAL A 1 93 ? -4.629 7.273 22.258 1.00 91.12 93 VAL A O 1
ATOM 662 N N . ILE A 1 94 ? -2.392 7.307 22.125 1.00 90.19 94 ILE A N 1
ATOM 663 C CA . ILE A 1 94 ? -2.160 7.399 23.576 1.00 90.19 94 ILE A CA 1
ATOM 664 C C . ILE A 1 94 ? -2.824 8.651 24.149 1.00 90.19 94 ILE A C 1
ATOM 666 O O . ILE A 1 94 ? -3.541 8.574 25.143 1.00 90.19 94 ILE A O 1
ATOM 670 N N . ARG A 1 95 ? -2.647 9.816 23.513 1.00 91.06 95 ARG A N 1
ATOM 671 C CA . ARG A 1 95 ? -3.266 11.067 23.974 1.00 91.06 95 ARG A CA 1
ATOM 672 C C . ARG A 1 95 ? -4.792 10.969 24.018 1.00 91.06 95 ARG A C 1
ATOM 674 O O . ARG A 1 95 ? -5.402 11.561 24.909 1.00 91.06 95 ARG A O 1
ATOM 681 N N . ARG A 1 96 ? -5.414 10.276 23.061 1.00 89.31 96 ARG A N 1
ATOM 682 C CA . ARG A 1 96 ? -6.866 10.041 23.055 1.00 89.31 96 ARG A CA 1
ATOM 683 C C . ARG A 1 96 ? -7.274 9.047 24.136 1.00 89.31 96 ARG A C 1
ATOM 685 O O . ARG A 1 96 ? -8.211 9.338 24.871 1.00 89.31 96 ARG A O 1
ATOM 692 N N . ALA A 1 97 ? -6.522 7.960 24.297 1.00 86.88 97 ALA A N 1
ATOM 693 C CA . ALA A 1 97 ? -6.752 6.948 25.323 1.00 86.88 97 ALA A CA 1
ATOM 694 C C . ALA A 1 97 ? -6.648 7.514 26.751 1.00 86.88 97 ALA A C 1
ATOM 696 O O . ALA A 1 97 ? -7.516 7.252 27.572 1.00 86.88 97 ALA A O 1
ATOM 697 N N . VAL A 1 98 ? -5.655 8.361 27.042 1.00 87.69 98 VAL A N 1
ATOM 698 C CA . VAL A 1 98 ? -5.488 8.994 28.369 1.00 87.69 98 VAL A CA 1
ATOM 699 C C . VAL A 1 98 ? -6.638 9.951 28.705 1.00 87.69 98 VAL A C 1
ATOM 701 O O . VAL A 1 98 ? -6.987 10.127 29.867 1.00 87.69 98 VAL A O 1
ATOM 704 N N . ARG A 1 99 ? -7.244 10.586 27.695 1.00 85.19 99 ARG A N 1
ATOM 705 C CA . ARG A 1 99 ? -8.389 11.498 27.875 1.00 85.19 99 ARG A CA 1
ATOM 706 C C . ARG A 1 99 ? -9.737 10.772 27.870 1.00 85.19 99 ARG A C 1
ATOM 708 O O . ARG A 1 99 ? -10.771 11.412 28.061 1.00 85.19 99 ARG A O 1
ATOM 715 N N . ALA A 1 100 ? -9.745 9.471 27.605 1.00 80.62 100 ALA A N 1
ATOM 716 C CA . ALA A 1 100 ? -10.942 8.657 27.530 1.00 80.62 100 ALA A CA 1
ATOM 717 C C . ALA A 1 100 ? -11.290 8.088 28.916 1.00 80.62 100 ALA A C 1
ATOM 719 O O . ALA A 1 100 ? -10.447 7.521 29.600 1.00 80.62 100 ALA A O 1
ATOM 720 N N . SER A 1 101 ? -12.559 8.184 29.318 1.00 74.31 101 SER A N 1
ATOM 721 C CA . SER A 1 101 ? -13.115 7.325 30.377 1.00 74.31 101 SER A CA 1
ATOM 722 C C . SER A 1 101 ? -13.033 5.853 29.945 1.00 74.31 101 SER A C 1
ATOM 724 O O . SER A 1 101 ? -13.175 5.610 28.749 1.00 74.31 101 SER A O 1
ATOM 726 N N . GLU A 1 102 ? -12.930 4.878 30.857 1.00 68.31 102 GLU A N 1
ATOM 727 C CA . GLU A 1 102 ? -12.781 3.431 30.549 1.00 68.31 102 GLU A CA 1
ATOM 728 C C . GLU A 1 102 ? -13.628 2.918 29.365 1.00 68.31 102 GLU A C 1
ATOM 730 O O . GLU A 1 102 ? -13.113 2.250 28.471 1.00 68.31 102 GLU A O 1
ATOM 735 N N . LYS A 1 103 ? -14.905 3.317 29.268 1.00 63.72 103 LYS A N 1
ATOM 736 C CA . LYS A 1 103 ? -15.817 2.927 28.168 1.00 63.72 103 LYS A CA 1
ATOM 737 C C . LYS A 1 103 ? -15.454 3.475 26.773 1.00 63.72 103 LYS A C 1
ATOM 739 O O . LYS A 1 103 ? -16.113 3.141 25.796 1.00 63.72 103 LYS A O 1
ATOM 744 N N . ARG A 1 104 ? -14.451 4.348 26.660 1.00 72.62 104 ARG A N 1
ATOM 745 C CA . ARG A 1 104 ? -14.009 5.005 25.416 1.00 72.62 104 ARG A CA 1
ATOM 746 C C . ARG A 1 104 ? -12.622 4.544 24.948 1.00 72.62 104 ARG A C 1
ATOM 748 O O . ARG A 1 104 ? -12.148 5.045 23.934 1.00 72.62 104 ARG A O 1
ATOM 755 N N . LEU A 1 105 ? -11.993 3.586 25.635 1.00 85.06 105 LEU A N 1
ATOM 756 C CA . LEU A 1 105 ? -10.709 3.002 25.219 1.00 85.06 105 LEU A CA 1
ATOM 757 C C . LEU A 1 105 ? -10.847 2.006 24.062 1.00 85.06 105 LEU A C 1
ATOM 759 O O . LEU A 1 105 ? -9.974 1.940 23.199 1.00 85.06 105 LEU A O 1
ATOM 763 N N . GLU A 1 106 ? -11.945 1.252 24.016 1.00 89.00 106 GLU A N 1
ATOM 764 C CA . GLU A 1 106 ? -12.153 0.214 23.003 1.00 89.00 106 GLU A CA 1
ATOM 765 C C . GLU A 1 106 ? -12.113 0.749 21.552 1.00 89.00 106 GLU A C 1
ATOM 767 O O . GLU A 1 106 ? -11.415 0.152 20.729 1.00 89.00 106 GLU A O 1
ATOM 772 N N . PRO A 1 107 ? -12.757 1.881 21.201 1.00 88.31 107 PRO A N 1
ATOM 773 C CA . PRO A 1 107 ? -12.639 2.459 19.861 1.00 88.31 107 PRO A CA 1
ATOM 774 C C . PRO A 1 107 ? -11.208 2.871 19.483 1.00 88.31 107 PRO A C 1
ATOM 776 O O . PRO A 1 107 ? -10.810 2.696 18.333 1.00 88.31 107 PRO A O 1
ATOM 779 N N . GLU A 1 108 ? -10.423 3.388 20.434 1.00 89.94 108 GLU A N 1
ATOM 780 C CA . GLU A 1 108 ? -9.029 3.787 20.190 1.00 89.94 108 GLU A CA 1
ATOM 781 C C . GLU A 1 108 ? -8.129 2.562 19.977 1.00 89.94 108 GLU A C 1
ATOM 783 O O . GLU A 1 108 ? -7.284 2.560 19.081 1.00 89.94 108 GLU A O 1
ATOM 788 N N . LEU A 1 109 ? -8.360 1.482 20.733 1.00 90.88 109 LEU A N 1
ATOM 789 C CA . LEU A 1 109 ? -7.683 0.203 20.519 1.00 90.88 109 LEU A CA 1
ATOM 790 C C . LEU A 1 109 ? -8.027 -0.387 19.145 1.00 90.88 109 LEU A C 1
ATOM 792 O O . LEU A 1 109 ? -7.132 -0.810 18.416 1.00 90.88 109 LEU A O 1
ATOM 796 N N . ARG A 1 110 ? -9.307 -0.378 18.758 1.00 93.38 110 ARG A N 1
ATOM 797 C CA . ARG A 1 110 ? -9.752 -0.840 17.434 1.00 93.38 110 ARG A CA 1
ATOM 798 C C . ARG A 1 110 ? -9.107 -0.026 16.316 1.00 93.38 110 ARG A C 1
ATOM 800 O O . ARG A 1 110 ? -8.593 -0.614 15.371 1.00 93.38 110 ARG A O 1
ATOM 807 N N . LEU A 1 111 ? -9.054 1.303 16.456 1.00 94.00 111 LEU A N 1
ATOM 808 C CA . LEU A 1 111 ? -8.377 2.194 15.510 1.00 94.00 111 LEU A CA 1
ATOM 809 C C . LEU A 1 111 ? -6.887 1.859 15.373 1.00 94.00 111 LEU A C 1
ATOM 811 O O . LEU A 1 111 ? -6.382 1.812 14.248 1.00 94.00 111 LEU A O 1
ATOM 815 N N . LEU A 1 112 ? -6.192 1.625 16.490 1.00 95.06 112 LEU A N 1
ATOM 816 C CA . LEU A 1 112 ? -4.786 1.225 16.504 1.00 95.06 112 LEU A CA 1
ATOM 817 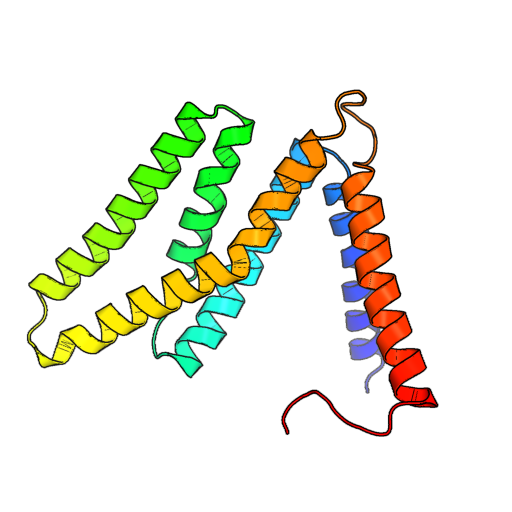C C . LEU A 1 112 ? -4.588 -0.099 15.759 1.00 95.06 112 LEU A C 1
ATOM 819 O O . LEU A 1 112 ? -3.820 -0.156 14.799 1.00 95.06 112 LEU A O 1
ATOM 823 N N . LEU A 1 113 ? -5.318 -1.137 16.172 1.00 95.62 113 LEU A N 1
ATOM 824 C CA . LEU A 1 113 ? -5.201 -2.485 15.622 1.00 95.62 113 LEU A CA 1
ATOM 825 C C . LEU A 1 113 ? -5.566 -2.528 14.140 1.00 95.62 113 LEU A C 1
ATOM 827 O O . LEU A 1 113 ? -4.806 -3.077 13.349 1.00 95.62 113 LEU A O 1
ATOM 831 N N . GLY A 1 114 ? -6.678 -1.912 13.735 1.00 96.88 114 GLY A N 1
ATOM 832 C CA . GLY A 1 114 ? -7.093 -1.897 12.335 1.00 96.88 114 GLY A CA 1
ATOM 833 C C . GLY A 1 114 ? -6.151 -1.089 11.446 1.00 96.88 114 GLY A C 1
ATOM 834 O O . GLY A 1 114 ? -5.839 -1.517 10.337 1.00 96.88 114 GLY A O 1
ATOM 835 N N . THR A 1 115 ? -5.619 0.037 11.929 1.00 97.94 115 THR A N 1
ATOM 836 C CA . THR A 1 115 ? -4.614 0.804 11.172 1.00 97.94 115 THR A CA 1
ATOM 837 C C . THR A 1 115 ? -3.324 -0.006 11.009 1.00 97.94 115 THR A C 1
ATOM 839 O O . THR A 1 115 ? -2.805 -0.090 9.899 1.00 97.94 115 THR A O 1
ATOM 842 N N . MET A 1 116 ? -2.824 -0.652 12.068 1.00 97.62 116 MET A N 1
ATOM 843 C CA . MET A 1 116 ? -1.596 -1.459 11.993 1.00 97.62 116 MET A CA 1
ATOM 844 C C . MET A 1 116 ? -1.776 -2.735 11.174 1.00 97.62 116 MET A C 1
ATOM 846 O O . MET A 1 116 ? -0.898 -3.071 10.386 1.00 97.62 116 MET A O 1
ATOM 850 N N . ALA A 1 117 ? -2.927 -3.401 11.283 1.00 97.38 117 ALA A N 1
ATOM 851 C CA . ALA A 1 117 ? -3.254 -4.554 10.453 1.00 97.38 117 ALA A CA 1
ATOM 852 C C . ALA A 1 117 ? -3.233 -4.188 8.961 1.00 97.38 117 ALA A C 1
ATOM 854 O O . ALA A 1 117 ? -2.617 -4.901 8.172 1.00 97.38 117 ALA A O 1
ATOM 855 N N . ALA A 1 118 ? -3.823 -3.050 8.573 1.00 97.75 118 ALA A N 1
ATOM 856 C CA . ALA A 1 118 ? -3.738 -2.562 7.196 1.00 97.75 118 ALA A CA 1
ATOM 857 C C . ALA A 1 118 ? -2.310 -2.195 6.779 1.00 97.75 118 ALA A C 1
ATOM 859 O O . ALA A 1 118 ? -1.911 -2.537 5.670 1.00 97.75 118 ALA A O 1
ATOM 860 N N . VAL A 1 119 ? -1.538 -1.516 7.636 1.00 98.00 119 VAL A N 1
ATOM 861 C CA . VAL A 1 119 ? -0.136 -1.182 7.336 1.00 98.00 119 VAL A CA 1
ATOM 862 C C . VAL A 1 119 ? 0.673 -2.450 7.078 1.00 98.00 119 VAL A C 1
ATOM 864 O O . VAL A 1 119 ? 1.352 -2.531 6.063 1.00 98.00 119 VAL A O 1
ATOM 867 N N . ILE A 1 120 ? 0.568 -3.462 7.941 1.00 96.75 120 ILE A N 1
ATOM 868 C CA . ILE A 1 120 ? 1.283 -4.732 7.772 1.00 96.75 120 ILE A CA 1
ATOM 869 C C . ILE A 1 120 ? 0.833 -5.424 6.485 1.00 96.75 120 ILE A C 1
ATOM 871 O O . ILE A 1 120 ? 1.672 -5.809 5.672 1.00 96.75 120 ILE A O 1
ATOM 875 N N . TRP A 1 121 ? -0.480 -5.524 6.266 1.00 96.69 121 TRP A N 1
ATOM 876 C CA . TRP A 1 121 ? -1.050 -6.183 5.092 1.00 96.69 121 TRP A CA 1
ATOM 877 C C . TRP A 1 121 ? -0.626 -5.530 3.768 1.00 96.69 121 TRP A C 1
ATOM 879 O O . TRP A 1 121 ? -0.340 -6.232 2.801 1.00 96.69 121 TRP A O 1
ATOM 889 N N . LEU A 1 122 ? -0.540 -4.198 3.728 1.00 97.38 122 LEU A N 1
ATOM 890 C CA . LEU A 1 122 ? -0.171 -3.431 2.535 1.00 97.38 122 LEU A CA 1
ATOM 891 C C . LEU A 1 122 ? 1.333 -3.134 2.429 1.00 97.38 122 LEU A C 1
ATOM 893 O O . LEU A 1 122 ? 1.783 -2.660 1.386 1.00 97.38 122 LEU A O 1
ATOM 897 N N . SER A 1 123 ? 2.125 -3.431 3.465 1.00 95.75 123 SER A N 1
ATOM 898 C CA . SER A 1 123 ? 3.573 -3.178 3.492 1.00 95.75 123 SER A CA 1
ATOM 899 C C . SER A 1 123 ? 4.362 -3.770 2.315 1.00 95.75 123 SER A C 1
ATOM 901 O O . SER A 1 123 ? 5.306 -3.098 1.883 1.00 95.75 123 SER A O 1
ATOM 903 N N . PRO A 1 124 ? 3.982 -4.917 1.699 1.00 94.06 124 PRO A N 1
ATOM 904 C CA . PRO A 1 124 ? 4.681 -5.419 0.517 1.00 94.06 124 PRO A CA 1
ATOM 905 C C . PRO A 1 124 ? 4.682 -4.446 -0.670 1.00 94.06 124 PRO A C 1
ATOM 907 O O . PRO A 1 124 ? 5.585 -4.511 -1.498 1.00 94.06 124 PRO A O 1
ATOM 910 N N . LEU A 1 125 ? 3.737 -3.496 -0.745 1.00 92.12 125 LEU A N 1
ATOM 911 C CA . LEU A 1 125 ? 3.742 -2.456 -1.783 1.00 92.12 125 LEU A CA 1
ATOM 912 C C . LEU A 1 125 ? 4.999 -1.577 -1.725 1.00 92.12 125 LEU A C 1
ATOM 914 O O . LEU A 1 125 ? 5.448 -1.082 -2.756 1.00 92.12 125 LEU A O 1
ATOM 918 N N . THR A 1 126 ? 5.603 -1.416 -0.544 1.00 92.19 126 THR A N 1
ATOM 919 C CA . THR A 1 126 ? 6.832 -0.622 -0.376 1.00 92.19 126 THR A CA 1
ATOM 920 C C . THR A 1 126 ? 8.068 -1.299 -0.976 1.00 92.19 126 THR A C 1
ATOM 922 O O . THR A 1 126 ? 9.086 -0.642 -1.179 1.00 92.19 126 THR A O 1
ATOM 925 N N . LEU A 1 127 ? 7.973 -2.586 -1.332 1.00 88.56 127 LEU A N 1
ATOM 926 C CA . LEU A 1 127 ? 9.036 -3.314 -2.022 1.00 88.56 127 LEU A CA 1
ATOM 927 C C . LEU A 1 127 ? 9.109 -2.974 -3.5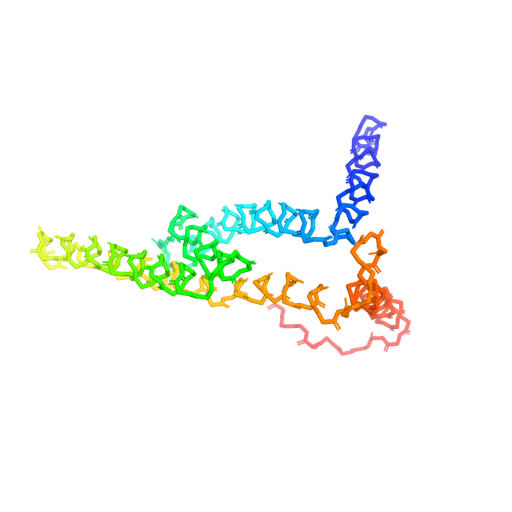13 1.00 88.56 127 LEU A C 1
ATOM 929 O O . LEU A 1 127 ? 10.149 -3.209 -4.117 1.00 88.56 127 LEU A O 1
ATOM 933 N N . LEU A 1 128 ? 8.058 -2.410 -4.124 1.00 87.06 128 LEU A N 1
ATOM 934 C CA . LEU A 1 128 ? 8.061 -2.117 -5.564 1.00 87.06 128 LEU A CA 1
ATOM 935 C C . LEU A 1 128 ? 9.207 -1.171 -5.972 1.00 87.06 128 LEU A C 1
ATOM 937 O O . LEU A 1 128 ? 9.967 -1.539 -6.868 1.00 87.06 128 LEU A O 1
ATOM 941 N N . PRO A 1 129 ? 9.424 -0.014 -5.313 1.00 86.12 129 PRO A N 1
ATOM 942 C CA . PRO A 1 129 ? 10.566 0.846 -5.626 1.00 86.12 129 PRO A CA 1
ATOM 943 C C . PRO A 1 129 ? 11.916 0.192 -5.318 1.00 86.12 129 PRO A C 1
ATOM 945 O O . PRO A 1 129 ? 12.882 0.436 -6.037 1.00 86.12 129 PRO A O 1
ATOM 948 N N . LEU A 1 130 ? 11.984 -0.661 -4.288 1.00 82.88 130 LEU A N 1
ATOM 949 C CA . LEU A 1 130 ? 13.194 -1.418 -3.967 1.00 82.88 130 LEU A CA 1
ATOM 950 C C . LEU A 1 130 ? 13.541 -2.384 -5.104 1.00 82.88 130 LEU A C 1
ATOM 952 O O . LEU A 1 130 ? 14.659 -2.346 -5.602 1.00 82.88 130 LEU A O 1
ATOM 956 N N . LEU A 1 131 ? 12.582 -3.189 -5.566 1.00 81.62 131 LEU A N 1
ATOM 957 C CA . LEU A 1 131 ? 12.765 -4.110 -6.691 1.00 81.62 131 LEU A CA 1
ATOM 958 C C . LEU A 1 131 ? 13.161 -3.370 -7.972 1.00 81.62 131 LEU A C 1
ATOM 960 O O . LEU A 1 131 ? 14.016 -3.845 -8.710 1.00 81.62 131 LEU A O 1
ATOM 964 N N . ALA A 1 132 ? 12.597 -2.184 -8.207 1.00 82.56 132 ALA A N 1
ATOM 965 C CA . ALA A 1 132 ? 12.983 -1.338 -9.336 1.00 82.56 132 ALA A CA 1
ATOM 966 C C . ALA A 1 132 ? 14.434 -0.839 -9.242 1.00 82.56 132 ALA A C 1
ATOM 968 O O . ALA A 1 132 ? 15.088 -0.649 -10.262 1.00 82.56 132 ALA A O 1
ATOM 969 N N . SER A 1 133 ? 14.940 -0.621 -8.024 1.00 77.44 133 SER A N 1
ATOM 970 C CA . SER A 1 133 ? 16.316 -0.170 -7.786 1.00 77.44 133 SER A CA 1
ATOM 971 C C . SER A 1 133 ? 17.369 -1.276 -7.932 1.00 77.44 133 SER A C 1
ATOM 973 O O . SER A 1 133 ? 18.556 -0.970 -8.019 1.00 77.44 133 SER A O 1
ATOM 975 N N . LEU A 1 134 ? 16.949 -2.547 -7.993 1.00 76.00 134 LEU A N 1
ATOM 976 C CA . LEU A 1 134 ? 17.837 -3.700 -8.184 1.00 76.00 134 LEU A CA 1
ATOM 977 C C . LEU A 1 134 ? 18.311 -3.881 -9.634 1.00 76.00 134 LEU A C 1
ATOM 979 O O . LEU A 1 134 ? 19.078 -4.807 -9.883 1.00 76.00 134 LEU A O 1
ATOM 983 N N . ASP A 1 135 ? 17.877 -3.040 -10.578 1.00 70.25 135 ASP A N 1
ATOM 984 C CA . ASP A 1 135 ? 18.403 -2.995 -11.948 1.00 70.25 135 ASP A CA 1
ATOM 985 C C . ASP A 1 135 ? 19.479 -1.885 -12.053 1.00 70.25 135 ASP A C 1
ATOM 987 O O . ASP A 1 135 ? 19.161 -0.732 -12.352 1.00 70.25 135 ASP A O 1
ATOM 991 N N . PRO A 1 136 ? 20.769 -2.185 -11.786 1.00 55.97 136 PRO A N 1
ATOM 992 C CA . PRO A 1 136 ? 21.810 -1.177 -11.554 1.00 55.97 136 PRO A CA 1
ATOM 993 C C . PRO A 1 136 ? 22.276 -0.393 -12.792 1.00 55.97 136 PRO A C 1
ATOM 995 O O . PRO A 1 136 ? 23.115 0.494 -12.641 1.00 55.97 136 PRO A O 1
ATOM 998 N N . LEU A 1 137 ? 21.794 -0.700 -14.003 1.00 54.41 137 LEU A N 1
ATOM 999 C CA . LEU A 1 137 ? 22.468 -0.273 -15.239 1.00 54.41 137 LEU A CA 1
ATOM 1000 C C . LEU A 1 137 ? 21.678 0.646 -16.179 1.00 54.41 137 LEU A C 1
ATOM 1002 O O . LEU A 1 137 ? 22.318 1.318 -16.977 1.00 54.41 137 LEU A O 1
ATOM 1006 N N . ASP A 1 138 ? 20.354 0.781 -16.059 1.00 56.56 138 ASP A N 1
ATOM 1007 C CA . ASP A 1 138 ? 19.580 1.575 -17.026 1.00 56.56 138 ASP A CA 1
ATOM 1008 C C . ASP A 1 138 ? 18.565 2.505 -16.348 1.00 56.56 138 ASP A C 1
ATOM 1010 O O . ASP A 1 138 ? 17.382 2.191 -16.203 1.00 56.56 138 ASP A O 1
ATOM 1014 N N . ARG A 1 139 ? 19.013 3.715 -15.984 1.00 58.91 139 ARG A N 1
ATOM 1015 C CA . ARG A 1 139 ? 18.121 4.836 -15.637 1.00 58.91 139 ARG A CA 1
ATOM 1016 C C . ARG A 1 139 ? 17.376 5.290 -16.900 1.00 58.91 139 ARG A C 1
ATOM 1018 O O . ARG A 1 139 ? 17.775 6.250 -17.548 1.00 58.91 139 ARG A O 1
ATOM 1025 N N . GLY A 1 140 ? 16.335 4.556 -17.280 1.00 58.53 140 GLY A N 1
ATOM 1026 C CA . GLY A 1 140 ? 15.546 4.798 -18.491 1.00 58.53 140 GLY A CA 1
ATOM 1027 C C . GLY A 1 140 ? 14.941 3.541 -19.116 1.00 58.53 140 GLY A C 1
ATOM 1028 O O . GLY A 1 140 ? 14.014 3.663 -19.917 1.00 58.53 140 GLY A O 1
ATOM 1029 N N . ALA A 1 141 ? 15.409 2.344 -18.742 1.00 65.38 141 ALA A N 1
ATOM 1030 C CA . ALA A 1 141 ? 14.798 1.096 -19.188 1.00 65.38 141 ALA A CA 1
ATOM 1031 C C . ALA A 1 141 ? 13.663 0.651 -18.247 1.00 65.38 141 ALA A C 1
ATOM 1033 O O . ALA A 1 141 ? 13.690 0.959 -17.052 1.00 65.38 141 ALA A O 1
ATOM 1034 N N . PRO A 1 142 ? 12.683 -0.112 -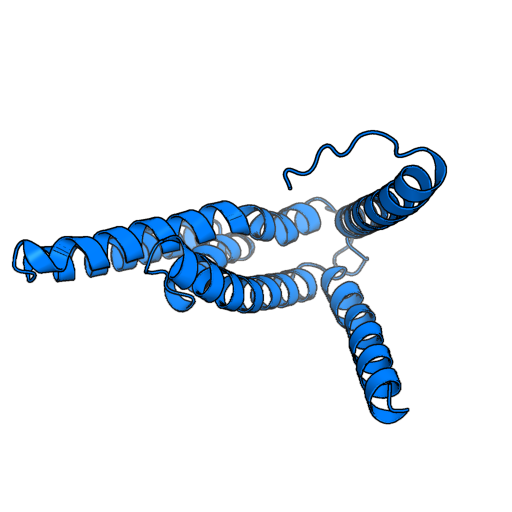18.766 1.00 68.56 142 PRO A N 1
ATOM 1035 C CA . PRO A 1 142 ? 11.696 -0.801 -17.948 1.00 68.56 142 PRO A CA 1
ATOM 1036 C C . PRO A 1 142 ? 12.351 -1.687 -16.876 1.00 68.56 142 PRO A C 1
ATOM 1038 O O . PRO A 1 142 ? 13.197 -2.519 -17.207 1.00 68.56 142 PRO A O 1
ATOM 1041 N N . ALA A 1 143 ? 11.924 -1.557 -15.617 1.00 79.38 143 ALA A N 1
ATOM 1042 C CA . ALA A 1 143 ? 12.372 -2.392 -14.503 1.00 79.38 143 ALA A CA 1
ATOM 1043 C C . ALA A 1 143 ? 12.022 -3.865 -14.770 1.00 79.38 143 ALA A C 1
ATOM 1045 O O . ALA A 1 143 ? 10.857 -4.273 -14.690 1.00 79.38 143 ALA A O 1
ATOM 1046 N N . ARG A 1 144 ? 13.033 -4.677 -15.089 1.00 82.00 144 ARG A N 1
ATOM 1047 C CA . ARG A 1 144 ? 12.870 -6.052 -15.586 1.00 82.00 144 ARG A CA 1
ATOM 1048 C C . ARG A 1 144 ? 12.240 -6.941 -14.528 1.00 82.00 144 ARG A C 1
ATOM 1050 O O . ARG A 1 144 ? 11.373 -7.752 -14.842 1.00 82.00 144 ARG A O 1
ATOM 1057 N N . TRP A 1 145 ? 12.612 -6.729 -13.268 1.00 82.81 145 TRP A N 1
ATOM 1058 C CA . TRP A 1 145 ? 12.030 -7.431 -12.126 1.00 82.81 145 TRP A CA 1
ATOM 1059 C C . TRP A 1 145 ? 10.544 -7.142 -11.944 1.00 82.81 145 TRP A C 1
ATOM 1061 O O . TRP A 1 145 ? 9.777 -8.056 -11.646 1.00 82.81 145 TRP A O 1
ATOM 1071 N N . ILE A 1 146 ? 10.117 -5.897 -12.170 1.00 83.50 146 ILE A N 1
ATOM 1072 C CA . ILE A 1 146 ? 8.699 -5.527 -12.096 1.00 83.50 146 ILE A CA 1
ATOM 1073 C C . ILE A 1 146 ? 7.937 -6.149 -13.266 1.00 83.50 146 ILE A C 1
ATOM 1075 O O . ILE A 1 146 ? 6.868 -6.715 -13.048 1.00 83.50 146 ILE A O 1
ATOM 1079 N N . VAL A 1 147 ? 8.492 -6.115 -14.484 1.00 83.56 147 VAL A N 1
ATOM 1080 C CA . VAL A 1 147 ? 7.898 -6.793 -15.651 1.00 83.56 147 VAL A CA 1
ATOM 1081 C C . VAL A 1 147 ? 7.725 -8.286 -15.378 1.00 83.56 147 VAL A C 1
ATOM 1083 O O . VAL A 1 147 ? 6.642 -8.830 -15.586 1.00 83.56 147 VAL A O 1
ATOM 1086 N N . TRP A 1 148 ? 8.773 -8.942 -14.881 1.00 85.56 148 TRP A N 1
ATOM 1087 C CA . TRP A 1 148 ? 8.755 -10.363 -14.552 1.00 85.56 148 TRP A CA 1
ATOM 1088 C C . TRP A 1 148 ? 7.725 -10.689 -13.464 1.00 85.56 148 TRP A C 1
ATOM 1090 O O . TRP A 1 148 ? 6.938 -11.619 -13.630 1.00 85.56 148 TRP A O 1
ATOM 1100 N N . LEU A 1 149 ? 7.661 -9.889 -12.394 1.00 85.00 149 LEU A N 1
ATOM 1101 C CA . LEU A 1 149 ? 6.687 -10.063 -11.316 1.00 85.00 149 LEU A CA 1
ATOM 1102 C C . LEU A 1 149 ? 5.252 -9.890 -11.822 1.00 85.00 149 LEU A C 1
ATOM 1104 O O . LEU A 1 149 ? 4.399 -10.725 -11.525 1.00 85.00 149 LEU A O 1
ATOM 1108 N N . LEU A 1 150 ? 4.984 -8.850 -12.617 1.00 84.25 150 LEU A N 1
ATOM 1109 C CA . LEU A 1 150 ? 3.669 -8.629 -13.222 1.00 84.25 150 LEU A CA 1
ATOM 1110 C C . LEU A 1 150 ? 3.276 -9.796 -14.131 1.00 84.25 150 LEU A C 1
ATOM 1112 O O . LEU A 1 150 ? 2.160 -10.301 -14.019 1.00 84.25 150 LEU A O 1
ATOM 1116 N N . ALA A 1 151 ? 4.197 -10.260 -14.979 1.00 87.19 151 ALA A N 1
ATOM 1117 C CA . ALA A 1 151 ? 3.964 -11.398 -15.857 1.00 87.19 151 ALA A CA 1
ATOM 1118 C C . ALA A 1 151 ? 3.640 -12.664 -15.056 1.00 87.19 151 ALA A C 1
ATOM 1120 O O . ALA A 1 151 ? 2.658 -13.337 -15.363 1.00 87.19 151 ALA A O 1
ATOM 1121 N N . ILE A 1 152 ? 4.396 -12.971 -13.999 1.00 90.81 152 ILE A N 1
ATOM 1122 C CA . ILE A 1 152 ? 4.147 -14.149 -13.159 1.00 90.81 152 ILE A CA 1
ATOM 1123 C C . ILE A 1 152 ? 2.815 -14.048 -12.432 1.00 90.81 152 ILE A C 1
ATOM 1125 O O . ILE A 1 152 ? 2.043 -14.997 -12.472 1.00 90.81 152 ILE A O 1
ATOM 1129 N N . VAL A 1 153 ? 2.517 -12.922 -11.786 1.00 89.62 153 VAL A N 1
ATOM 1130 C CA . VAL A 1 153 ? 1.280 -12.784 -11.005 1.00 89.62 153 VAL A CA 1
ATOM 1131 C C . VAL A 1 153 ? 0.053 -12.892 -11.913 1.00 89.62 153 VAL A C 1
ATOM 1133 O O . VAL A 1 153 ? -0.876 -13.634 -11.598 1.00 89.62 153 VAL A O 1
ATOM 1136 N N . TRP A 1 154 ? 0.057 -12.222 -13.070 1.00 89.06 154 TRP A N 1
ATOM 1137 C CA . TRP A 1 154 ? -1.054 -12.309 -14.024 1.00 89.06 154 TRP A CA 1
ATOM 1138 C C . TRP A 1 154 ? -1.192 -13.679 -14.679 1.00 89.06 154 TRP A C 1
ATOM 1140 O O . TRP A 1 154 ? -2.312 -14.172 -14.846 1.00 89.06 154 TRP A O 1
ATOM 1150 N N . THR A 1 155 ? -0.078 -14.306 -15.063 1.00 91.69 155 THR A N 1
ATOM 1151 C CA . THR A 1 155 ? -0.126 -15.651 -15.651 1.00 91.69 155 THR A CA 1
ATOM 1152 C C . THR A 1 155 ? -0.550 -16.687 -14.621 1.00 91.69 155 THR A C 1
ATOM 1154 O O . THR A 1 155 ? -1.362 -17.544 -14.955 1.00 91.69 155 THR A O 1
ATOM 1157 N N . ALA A 1 156 ? -0.091 -16.583 -13.371 1.00 92.38 156 ALA A N 1
ATOM 1158 C CA . ALA A 1 156 ? -0.499 -17.461 -12.281 1.00 92.38 156 ALA A CA 1
ATOM 1159 C C . ALA A 1 156 ? -2.004 -17.364 -12.008 1.00 92.38 156 ALA A C 1
ATOM 1161 O O . ALA A 1 156 ? -2.657 -18.400 -11.913 1.00 92.38 156 ALA A O 1
ATOM 1162 N N . ASP A 1 157 ? -2.569 -16.155 -11.949 1.00 91.50 157 ASP A N 1
ATOM 1163 C CA . ASP A 1 157 ? -4.008 -15.958 -11.730 1.00 91.50 157 ASP A CA 1
ATOM 1164 C C . ASP A 1 157 ? -4.844 -16.516 -12.899 1.00 91.50 157 ASP A C 1
ATOM 1166 O O . ASP A 1 157 ? -5.789 -17.288 -12.711 1.00 91.50 157 ASP A O 1
ATOM 1170 N N . SER A 1 158 ? -4.417 -16.234 -14.134 1.00 92.25 158 SER A N 1
ATOM 1171 C CA . SER A 1 158 ? -5.064 -16.756 -15.346 1.00 92.25 158 SER A CA 1
ATOM 1172 C C . SER A 1 158 ? -5.000 -18.286 -15.419 1.00 92.25 158 SER A C 1
ATOM 1174 O O . SER A 1 158 ? -5.999 -18.949 -15.706 1.00 92.25 158 SER A O 1
ATOM 1176 N N . ALA A 1 159 ? -3.833 -18.867 -15.132 1.00 90.81 159 ALA A N 1
ATOM 1177 C CA . ALA A 1 159 ? -3.628 -20.309 -15.125 1.00 90.81 159 ALA A CA 1
ATOM 1178 C C . ALA A 1 159 ? -4.431 -20.980 -14.005 1.00 90.81 159 ALA A C 1
ATOM 1180 O O . ALA A 1 159 ? -5.083 -21.993 -14.255 1.00 90.81 159 ALA A O 1
ATOM 1181 N N . ALA A 1 160 ? -4.453 -20.400 -12.800 1.00 89.31 160 ALA A N 1
ATOM 1182 C CA . ALA A 1 160 ? -5.242 -20.901 -11.679 1.00 89.31 160 ALA A CA 1
ATOM 1183 C C . ALA A 1 160 ? -6.737 -20.941 -12.017 1.00 89.31 160 ALA A C 1
ATOM 1185 O O . ALA A 1 160 ? -7.404 -21.934 -11.721 1.00 89.31 160 ALA A O 1
ATOM 1186 N N . TYR A 1 161 ? -7.258 -19.918 -12.701 1.00 89.19 161 TYR A N 1
ATOM 1187 C CA . TYR A 1 161 ? -8.640 -19.911 -13.174 1.00 89.19 161 TYR A CA 1
ATOM 1188 C C . TYR A 1 161 ? -8.912 -21.008 -14.217 1.00 89.19 161 TYR A C 1
ATOM 1190 O O . TYR A 1 161 ? -9.878 -21.764 -14.084 1.00 89.19 161 TYR A O 1
ATOM 1198 N N . LEU A 1 162 ? -8.062 -21.136 -15.242 1.00 91.25 162 LEU A N 1
ATOM 1199 C CA . LEU A 1 162 ? -8.246 -22.123 -16.315 1.00 91.25 162 LEU A CA 1
ATOM 1200 C C . LEU A 1 162 ? -8.127 -23.568 -15.806 1.00 91.25 162 LEU A C 1
ATOM 1202 O O . LEU A 1 162 ? -8.967 -24.417 -16.120 1.00 91.25 162 LEU A O 1
ATOM 1206 N N . VAL A 1 163 ? -7.118 -23.846 -14.982 1.00 90.25 163 VAL A N 1
ATOM 1207 C CA . VAL A 1 163 ? -6.910 -25.158 -14.352 1.00 90.25 163 VAL A CA 1
ATOM 1208 C C . VAL A 1 163 ? -8.016 -25.445 -13.339 1.00 90.25 163 VAL A C 1
ATOM 1210 O O . VAL A 1 163 ? -8.588 -26.533 -13.336 1.00 90.25 163 VAL A O 1
ATOM 1213 N N . GLY A 1 164 ? -8.391 -24.463 -12.517 1.00 88.56 164 GLY A N 1
ATOM 1214 C CA . GLY A 1 164 ? -9.483 -24.593 -11.555 1.00 88.56 164 GLY A CA 1
ATOM 1215 C C . GLY A 1 164 ? -10.819 -24.912 -12.227 1.00 88.56 164 GLY A C 1
ATOM 1216 O O . GLY A 1 164 ? -11.568 -25.751 -11.735 1.00 88.56 164 GLY A O 1
ATOM 1217 N N . ARG A 1 165 ? -11.096 -24.321 -13.394 1.00 87.56 165 ARG A N 1
ATOM 1218 C CA . ARG A 1 165 ? -12.307 -24.610 -14.175 1.00 87.56 165 ARG A CA 1
ATOM 1219 C C . ARG A 1 165 ? -12.309 -26.006 -14.804 1.00 87.56 165 ARG A C 1
ATOM 1221 O O . ARG A 1 165 ? -13.376 -26.590 -14.962 1.00 87.56 165 ARG A O 1
ATOM 1228 N N . THR A 1 166 ? -11.148 -26.524 -15.196 1.00 88.44 166 THR A N 1
ATOM 1229 C CA . THR A 1 166 ? -11.037 -27.802 -15.925 1.00 88.44 166 THR A CA 1
ATOM 1230 C C . THR A 1 166 ? -10.866 -29.005 -14.998 1.00 88.44 166 THR A C 1
ATOM 1232 O O . THR A 1 166 ? -11.431 -30.066 -15.254 1.00 88.44 166 THR A O 1
ATOM 1235 N N . ILE A 1 167 ? -10.106 -28.846 -13.913 1.00 87.94 167 ILE A N 1
ATOM 1236 C CA . ILE A 1 167 ? -9.653 -29.939 -13.036 1.00 87.94 167 ILE A CA 1
ATOM 1237 C C . ILE A 1 167 ? -10.123 -29.737 -11.581 1.00 87.94 167 ILE A C 1
ATOM 1239 O O . ILE A 1 167 ? -10.111 -30.675 -10.781 1.00 87.94 167 ILE A O 1
ATOM 1243 N N . GLY A 1 168 ? -10.579 -28.537 -11.209 1.00 81.06 168 GLY A N 1
ATOM 1244 C CA . GLY A 1 168 ? -10.943 -28.200 -9.833 1.00 81.06 168 GLY A CA 1
ATOM 1245 C C . GLY A 1 168 ? -12.140 -28.996 -9.310 1.00 81.06 168 GLY A C 1
ATOM 1246 O O . GLY A 1 168 ? -13.283 -28.749 -9.678 1.00 81.06 168 GLY A O 1
ATOM 1247 N N . ARG A 1 169 ? -11.877 -29.939 -8.398 1.00 75.69 169 ARG A N 1
ATOM 1248 C CA . ARG A 1 169 ? -12.912 -30.726 -7.693 1.00 75.69 169 ARG A CA 1
ATOM 1249 C C . ARG A 1 169 ? -12.996 -30.433 -6.197 1.00 75.69 169 ARG A C 1
ATOM 1251 O O . ARG A 1 169 ? -13.997 -30.759 -5.568 1.00 75.69 169 ARG A O 1
ATOM 1258 N N . ARG A 1 170 ? -11.952 -29.839 -5.615 1.00 80.12 170 ARG A N 1
ATOM 1259 C CA . ARG A 1 170 ? -11.874 -29.515 -4.184 1.00 80.12 170 ARG A CA 1
ATOM 1260 C C . ARG A 1 170 ? -11.565 -28.036 -4.015 1.00 80.12 170 ARG A C 1
ATOM 1262 O O . ARG A 1 170 ? -10.545 -27.561 -4.504 1.00 80.12 170 ARG A O 1
ATOM 1269 N N . LYS A 1 171 ? -12.458 -27.317 -3.334 1.00 78.44 171 LYS A N 1
ATOM 1270 C CA . LYS A 1 171 ? -12.244 -25.912 -2.984 1.00 78.44 171 LYS A CA 1
ATOM 1271 C C . LYS A 1 171 ? -11.289 -25.837 -1.797 1.00 78.44 171 LYS A C 1
ATOM 1273 O O . LYS A 1 171 ? -11.511 -26.504 -0.793 1.00 78.44 171 LYS A O 1
ATOM 1278 N N . LEU A 1 172 ? -10.243 -25.027 -1.936 1.00 81.94 172 LEU A N 1
ATOM 1279 C CA . LEU A 1 172 ? -9.356 -24.652 -0.830 1.00 81.94 172 LEU A CA 1
ATOM 1280 C C . LEU A 1 172 ? -9.840 -23.379 -0.124 1.00 81.94 172 LEU A C 1
ATOM 1282 O O . LEU A 1 172 ? -9.536 -23.175 1.046 1.00 81.94 172 LEU A O 1
ATOM 1286 N N . ALA A 1 173 ? -10.598 -22.532 -0.827 1.00 77.62 173 ALA A N 1
ATOM 1287 C CA . ALA A 1 173 ? -11.205 -21.353 -0.231 1.00 77.62 173 ALA A CA 1
ATOM 1288 C C . ALA A 1 173 ? -12.349 -21.772 0.716 1.00 77.62 173 ALA A C 1
ATOM 1290 O O . ALA A 1 173 ? -13.203 -22.562 0.291 1.00 77.62 173 ALA A O 1
ATOM 1291 N N . PRO A 1 174 ? -12.379 -21.265 1.964 1.00 74.88 174 PRO A N 1
ATOM 1292 C CA . PRO A 1 174 ? -13.500 -21.483 2.871 1.00 74.88 174 PRO A CA 1
ATOM 1293 C C . PRO A 1 174 ? -14.781 -20.864 2.294 1.00 74.88 174 PRO A C 1
ATOM 1295 O O . PRO A 1 174 ? -14.720 -19.880 1.552 1.00 74.88 174 PRO A O 1
ATOM 1298 N N . VAL A 1 175 ? -15.918 -21.499 2.590 1.00 61.75 175 VAL A N 1
ATOM 1299 C CA . VAL A 1 175 ? -17.257 -21.110 2.111 1.00 61.75 175 VAL A CA 1
ATOM 1300 C C . VAL A 1 175 ? -17.867 -20.067 3.033 1.00 61.75 175 VAL A C 1
ATOM 1302 O O . VAL A 1 175 ? -17.714 -20.236 4.262 1.00 61.75 175 VAL A O 1
#

Solvent-accessible surface area (backbone atoms only — not comparable to full-atom values): 9297 Å² total; per-residue (Å²): 132,59,74,67,61,54,51,52,50,52,54,57,59,55,57,48,53,63,51,54,55,36,40,25,33,45,67,63,31,20,44,54,44,43,53,50,50,42,48,54,48,23,47,53,42,18,56,52,29,27,72,75,53,62,17,30,41,32,65,58,26,26,53,55,59,49,25,50,59,40,32,81,80,34,59,68,55,6,50,51,43,31,53,50,45,51,50,51,51,53,49,53,47,50,57,49,42,74,72,35,60,82,94,51,35,61,57,49,51,22,28,52,51,26,22,49,52,44,36,62,72,53,46,69,57,62,45,53,53,55,52,37,62,72,57,87,83,52,93,74,46,68,25,62,61,53,54,51,48,53,50,49,56,53,49,49,53,54,47,50,51,56,48,42,73,75,70,59,83,73,82,84,70,85,131